Protein AF-A0A5C5USC9-F1 (afdb_monomer_lite)

Foldseek 3Di:
DDPDPPDPDDDDPPDVCVVCLVVCLVPDEEEEEAELCPVVPSVVSNVVHYPYYHYDHDDPPVDDDDDDPDDPVVVVVVCPVPPPPD

pLDDT: mean 82.21, std 17.8, range [35.97, 98.12]

Radius of gyration: 15.91 Å; chains: 1; bounding box: 26×48×36 Å

Sequence (86 aa):
MAGRRGKAAGRDPWNHNI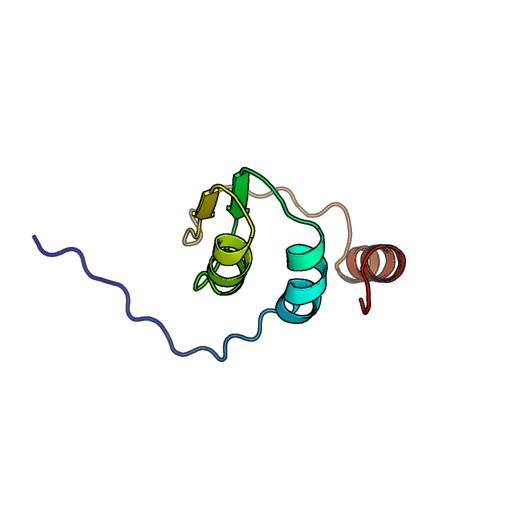AYHPWIARRARGRVLDVGCGDGMLAQKLAQTCDTVIGLECDDIGVPVRKP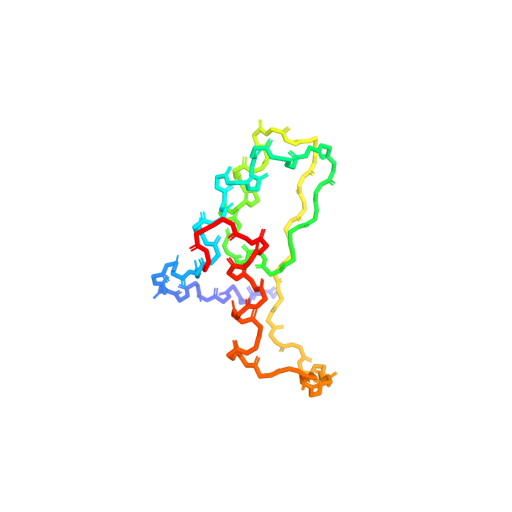CLSLAEIRSIASKELPGA

Organism: NCBI:txid679663

InterPro domains:
  IPR029063 S-adenosyl-L-methionine-dependent methyltransferase superfamily [G3DSA:3.40.50.150] (4-66)
  IPR029063 S-adenosyl-L-methionine-dependent methyltransferase superfamily [SSF53335] (13-61)

Secondary structure (DSSP, 8-state):
---------------GGGGGHHHHHHH--SEEEEET-TTSHHHHHHTTTSSEEEEE------PPPPPPSS-HHHHHHHHHHHSTT-

Structure (mmCIF, N/CA/C/O backbone):
data_AF-A0A5C5USC9-F1
#
_entry.id   AF-A0A5C5USC9-F1
#
loop_
_atom_site.group_PDB
_atom_site.id
_atom_site.type_symbol
_atom_site.label_atom_id
_atom_site.label_alt_id
_atom_site.label_comp_id
_atom_site.label_asym_id
_atom_site.label_entity_id
_atom_site.label_seq_id
_atom_site.pdbx_PDB_ins_code
_atom_site.Cartn_x
_atom_site.Cartn_y
_atom_site.Cartn_z
_atom_site.occupancy
_atom_site.B_iso_or_equiv
_atom_site.auth_seq_id
_atom_site.auth_comp_id
_atom_site.auth_asym_id
_atom_site.auth_atom_id
_atom_site.pdbx_PDB_model_num
ATOM 1 N N . MET A 1 1 ? -10.858 -30.486 -9.460 1.00 37.66 1 MET A N 1
ATOM 2 C CA . MET A 1 1 ? -9.700 -29.784 -10.057 1.00 37.66 1 MET A CA 1
ATOM 3 C C . MET A 1 1 ? -9.111 -28.858 -9.007 1.00 37.66 1 MET A C 1
ATOM 5 O O . MET A 1 1 ? -9.785 -27.923 -8.600 1.00 37.66 1 MET A O 1
ATOM 9 N N . ALA A 1 2 ? -7.912 -29.152 -8.508 1.00 40.25 2 ALA A N 1
ATOM 10 C CA . ALA A 1 2 ? -7.216 -28.280 -7.567 1.00 40.25 2 ALA A CA 1
ATOM 11 C C . ALA A 1 2 ? -6.580 -27.115 -8.342 1.00 40.25 2 ALA A C 1
ATOM 13 O O . ALA A 1 2 ? -5.727 -27.340 -9.202 1.00 40.25 2 ALA A O 1
ATOM 14 N N . GLY A 1 3 ? -7.024 -25.885 -8.072 1.00 35.97 3 GLY A N 1
ATOM 15 C CA . GLY A 1 3 ? -6.405 -24.677 -8.611 1.00 35.97 3 GLY A CA 1
ATOM 16 C C . GLY A 1 3 ? -4.952 -24.591 -8.148 1.00 35.97 3 GLY A C 1
ATOM 17 O O . GLY A 1 3 ? -4.662 -24.713 -6.956 1.00 35.97 3 GLY A O 1
ATOM 18 N N . ARG A 1 4 ? -4.025 -24.434 -9.096 1.00 44.22 4 ARG A N 1
ATOM 19 C CA . ARG A 1 4 ? -2.605 -24.215 -8.807 1.00 44.22 4 ARG A CA 1
ATOM 20 C C . ARG A 1 4 ? -2.470 -22.929 -7.993 1.00 44.22 4 ARG A C 1
ATOM 22 O O . ARG A 1 4 ? -2.597 -21.842 -8.540 1.00 44.22 4 ARG A O 1
ATOM 29 N N . ARG A 1 5 ? -2.188 -23.059 -6.695 1.00 52.22 5 ARG A N 1
ATOM 30 C CA . ARG A 1 5 ? -1.645 -21.962 -5.889 1.00 52.22 5 ARG A CA 1
ATOM 31 C C . ARG A 1 5 ? -0.269 -21.626 -6.462 1.00 52.22 5 ARG A C 1
ATOM 33 O O . ARG A 1 5 ? 0.635 -22.461 -6.394 1.00 52.22 5 ARG A O 1
ATOM 40 N N . GLY A 1 6 ? -0.140 -20.459 -7.091 1.00 39.59 6 GLY A N 1
ATOM 41 C CA . GLY A 1 6 ? 1.149 -19.930 -7.531 1.00 39.59 6 GLY A CA 1
ATOM 42 C C . GLY A 1 6 ? 2.108 -19.866 -6.343 1.00 39.59 6 GLY A C 1
ATOM 43 O O . GLY A 1 6 ? 1.717 -19.472 -5.244 1.00 39.59 6 GLY A O 1
ATOM 44 N N . LYS A 1 7 ? 3.348 -20.328 -6.532 1.00 37.84 7 LYS A N 1
ATOM 45 C CA . LYS A 1 7 ? 4.389 -20.235 -5.505 1.00 37.84 7 LYS A CA 1
ATOM 46 C C . LYS A 1 7 ? 4.629 -18.762 -5.176 1.00 37.84 7 LYS A C 1
ATOM 48 O O . LYS A 1 7 ? 4.942 -17.993 -6.079 1.00 37.84 7 LYS A O 1
ATOM 53 N N . ALA A 1 8 ? 4.562 -18.408 -3.892 1.00 46.59 8 ALA A N 1
ATOM 54 C CA . ALA A 1 8 ? 5.099 -17.151 -3.389 1.00 46.59 8 ALA A CA 1
ATOM 55 C C . ALA A 1 8 ? 6.606 -17.135 -3.682 1.00 46.59 8 ALA A C 1
ATOM 57 O O . ALA A 1 8 ? 7.389 -17.833 -3.034 1.00 46.59 8 ALA A O 1
ATOM 58 N N . ALA A 1 9 ? 7.001 -16.424 -4.737 1.00 44.25 9 ALA A N 1
ATOM 59 C CA . ALA A 1 9 ? 8.400 -16.165 -5.006 1.00 44.25 9 ALA A CA 1
ATOM 60 C C . ALA A 1 9 ? 8.913 -15.305 -3.853 1.00 44.25 9 ALA A C 1
ATOM 62 O O . ALA A 1 9 ? 8.447 -14.182 -3.677 1.00 44.25 9 ALA A O 1
ATOM 63 N N . GLY A 1 10 ? 9.837 -15.860 -3.066 1.00 48.91 10 GLY A N 1
ATOM 64 C CA . GLY A 1 10 ? 10.597 -15.116 -2.073 1.00 48.91 10 GLY A CA 1
ATOM 65 C C . GLY A 1 10 ? 11.321 -13.973 -2.768 1.00 48.91 10 GLY A C 1
ATOM 66 O O . GLY A 1 10 ? 12.393 -14.156 -3.339 1.00 48.91 10 GLY A O 1
ATOM 67 N N . ARG A 1 11 ? 10.688 -12.808 -2.772 1.00 49.91 11 ARG A N 1
ATOM 68 C CA . ARG A 1 11 ? 11.331 -11.530 -3.010 1.00 49.91 11 ARG A CA 1
ATOM 69 C C . ARG A 1 11 ? 11.357 -10.861 -1.655 1.00 49.91 11 ARG A C 1
ATOM 71 O O . ARG A 1 11 ? 10.346 -10.854 -0.957 1.00 49.91 11 ARG A O 1
ATOM 78 N N . ASP A 1 12 ? 12.529 -10.360 -1.294 1.00 51.56 12 ASP A N 1
ATOM 79 C CA . ASP A 1 12 ? 12.674 -9.392 -0.217 1.00 51.56 12 ASP A CA 1
ATOM 80 C C . ASP A 1 12 ? 11.502 -8.402 -0.341 1.00 51.56 12 ASP A C 1
ATOM 82 O O . ASP A 1 12 ? 11.293 -7.898 -1.455 1.00 51.56 12 ASP A O 1
ATOM 86 N N . PRO A 1 13 ? 10.667 -8.188 0.695 1.00 54.88 13 PRO A N 1
ATOM 87 C CA . PRO A 1 13 ? 9.477 -7.356 0.591 1.00 54.88 13 PRO A CA 1
ATOM 88 C C . PRO A 1 13 ? 9.925 -5.895 0.594 1.00 54.88 13 PRO A C 1
ATOM 90 O O . PRO A 1 13 ? 9.586 -5.118 1.474 1.00 54.88 13 PRO A O 1
ATOM 93 N N . TRP A 1 14 ? 10.768 -5.511 -0.358 1.00 48.31 14 TRP A N 1
ATOM 94 C CA . TRP A 1 14 ? 11.238 -4.157 -0.524 1.00 48.31 14 TRP A CA 1
ATOM 95 C C . TRP A 1 14 ? 10.314 -3.453 -1.504 1.00 48.31 14 TRP A C 1
ATOM 97 O O . TRP A 1 14 ? 10.551 -3.344 -2.704 1.00 48.31 14 TRP A O 1
ATOM 107 N N . ASN A 1 15 ? 9.201 -3.003 -0.948 1.00 63.84 15 ASN A N 1
ATOM 108 C CA . ASN A 1 15 ? 8.350 -1.994 -1.535 1.00 63.84 15 ASN A CA 1
ATOM 109 C C . ASN A 1 15 ? 8.795 -0.652 -0.918 1.00 63.84 15 ASN A C 1
ATOM 111 O O . ASN A 1 15 ? 8.710 -0.479 0.298 1.00 63.84 15 ASN A O 1
ATOM 115 N N . HIS A 1 16 ? 9.260 0.297 -1.740 1.00 63.75 16 HIS A N 1
ATOM 116 C CA . HIS A 1 16 ? 9.643 1.660 -1.320 1.00 63.75 16 HIS A CA 1
ATOM 117 C C . HIS A 1 16 ? 8.590 2.328 -0.407 1.00 63.75 16 HIS A C 1
ATOM 119 O O . HIS A 1 16 ? 8.923 3.131 0.463 1.00 63.75 16 HIS A O 1
ATOM 125 N N . ASN A 1 17 ? 7.322 1.939 -0.538 1.00 75.25 17 ASN A N 1
ATOM 126 C CA . ASN A 1 17 ? 6.198 2.496 0.199 1.00 75.25 17 ASN A CA 1
ATOM 127 C C . ASN A 1 17 ? 6.129 2.049 1.666 1.00 75.25 17 ASN A C 1
ATOM 129 O O . ASN A 1 17 ? 5.380 2.645 2.442 1.00 75.25 17 ASN A O 1
ATOM 133 N N . ILE A 1 18 ? 6.915 1.051 2.088 1.00 84.88 18 ILE A N 1
ATOM 134 C CA . ILE A 1 18 ? 6.947 0.589 3.487 1.00 84.88 18 ILE A CA 1
ATOM 135 C C . ILE A 1 18 ? 7.329 1.720 4.440 1.00 84.88 18 ILE A C 1
ATOM 137 O O . ILE A 1 18 ? 6.792 1.795 5.551 1.00 84.88 18 ILE A O 1
ATOM 141 N N . ALA A 1 19 ? 8.181 2.641 3.981 1.00 83.81 19 ALA A N 1
ATOM 142 C CA . ALA A 1 19 ? 8.546 3.851 4.709 1.00 83.81 19 ALA A CA 1
ATOM 143 C C . ALA A 1 19 ? 7.316 4.671 5.149 1.00 83.81 19 ALA A C 1
ATOM 145 O O . ALA A 1 19 ? 7.323 5.277 6.223 1.00 83.81 19 ALA A O 1
ATOM 146 N N . TYR A 1 20 ? 6.222 4.626 4.383 1.00 85.88 20 TYR A N 1
ATOM 147 C CA . TYR A 1 20 ? 5.003 5.377 4.672 1.00 85.88 20 TYR A CA 1
ATOM 148 C C . TYR A 1 20 ? 4.008 4.626 5.564 1.00 85.88 20 TYR A C 1
ATOM 150 O O . TYR A 1 20 ? 3.097 5.263 6.095 1.00 85.88 20 TYR A O 1
ATOM 158 N N . HIS A 1 21 ? 4.163 3.315 5.811 1.00 89.31 21 HIS A N 1
ATOM 159 C CA . HIS A 1 21 ? 3.184 2.542 6.600 1.00 89.31 21 HIS A CA 1
ATOM 160 C C . HIS A 1 21 ? 2.886 3.178 7.972 1.00 89.31 21 HIS A C 1
ATOM 162 O O . HIS A 1 21 ? 1.707 3.319 8.306 1.00 89.31 21 HIS A O 1
ATOM 168 N N . PRO A 1 22 ? 3.885 3.622 8.768 1.00 89.88 22 PRO A N 1
ATOM 169 C CA . PRO A 1 22 ? 3.607 4.279 10.045 1.00 89.88 22 PRO A CA 1
ATOM 170 C C . PRO A 1 22 ? 2.841 5.596 9.887 1.00 89.88 22 PRO A C 1
ATOM 172 O O . PRO A 1 22 ? 2.018 5.946 10.731 1.00 89.88 22 PRO A O 1
ATOM 175 N N . TRP A 1 23 ? 3.106 6.352 8.821 1.00 90.31 23 TRP A N 1
ATOM 176 C CA . TRP A 1 23 ? 2.416 7.613 8.560 1.00 90.31 23 TRP A CA 1
ATOM 177 C C . TRP A 1 23 ? 0.952 7.395 8.163 1.00 90.31 23 TRP A C 1
ATOM 179 O O . TRP A 1 23 ? 0.085 8.101 8.690 1.00 90.31 23 TRP A O 1
ATOM 189 N N . ILE A 1 24 ? 0.683 6.387 7.324 1.00 92.06 24 ILE A N 1
ATOM 190 C CA . ILE A 1 24 ? -0.663 5.979 6.895 1.00 92.06 24 ILE A CA 1
ATOM 191 C C . ILE A 1 24 ? -1.461 5.444 8.088 1.00 92.06 24 ILE A C 1
ATOM 193 O O . ILE A 1 24 ? -2.565 5.919 8.345 1.00 92.06 24 ILE A O 1
ATOM 197 N N . ALA A 1 25 ? -0.895 4.525 8.878 1.00 92.62 25 ALA A N 1
ATOM 198 C CA . ALA A 1 25 ? -1.584 3.906 10.016 1.00 92.62 25 ALA A CA 1
ATOM 199 C C . ALA A 1 25 ? -2.025 4.920 11.085 1.00 92.62 25 ALA A C 1
ATOM 201 O O . ALA A 1 25 ? -3.065 4.762 11.727 1.00 92.62 25 ALA A O 1
ATOM 202 N N . ARG A 1 26 ? -1.280 6.019 11.250 1.00 92.25 26 ARG A N 1
ATOM 203 C CA . ARG A 1 26 ? -1.684 7.108 12.151 1.00 92.25 26 ARG A CA 1
ATOM 204 C C . ARG A 1 26 ? -2.918 7.869 11.661 1.00 92.25 26 ARG A C 1
ATOM 206 O O . ARG A 1 26 ? -3.606 8.439 12.501 1.00 92.25 26 ARG A O 1
ATOM 213 N N . ARG A 1 27 ? -3.204 7.868 10.355 1.00 92.12 27 ARG A N 1
ATOM 214 C CA . ARG A 1 27 ? -4.233 8.702 9.707 1.00 92.12 27 ARG A CA 1
ATOM 215 C C . ARG A 1 27 ? -5.465 7.928 9.243 1.00 92.12 27 ARG A C 1
ATOM 217 O O . ARG A 1 27 ? -6.562 8.464 9.317 1.00 92.12 27 ARG A O 1
ATOM 224 N N . ALA A 1 28 ? -5.299 6.697 8.770 1.00 94.56 28 ALA A N 1
ATOM 225 C CA . ALA A 1 28 ? -6.393 5.897 8.228 1.00 94.56 28 ALA A CA 1
ATOM 226 C C . ALA A 1 28 ? -7.358 5.440 9.332 1.00 94.56 28 ALA A C 1
ATOM 228 O O . ALA A 1 28 ? -6.922 4.885 10.336 1.00 94.56 28 ALA A O 1
ATOM 229 N N . ARG A 1 29 ? -8.662 5.664 9.160 1.00 95.44 29 ARG A N 1
ATOM 230 C CA . ARG A 1 29 ? -9.730 5.226 10.075 1.00 95.44 29 ARG A CA 1
ATOM 231 C C . ARG A 1 29 ? -10.949 4.792 9.261 1.00 95.44 29 ARG A C 1
ATOM 233 O O . ARG A 1 29 ? -11.066 5.160 8.093 1.00 95.44 29 ARG A O 1
ATOM 240 N N . GLY A 1 30 ? -11.868 4.055 9.881 1.00 96.94 30 GLY A N 1
ATOM 241 C CA . GLY A 1 30 ? -13.097 3.610 9.227 1.00 96.94 30 GLY A CA 1
ATOM 242 C C . GLY A 1 30 ? -12.870 2.445 8.262 1.00 96.94 30 GLY A C 1
ATOM 243 O O . GLY A 1 30 ? -12.151 1.499 8.577 1.00 96.94 30 GLY A O 1
ATOM 244 N N . ARG A 1 31 ? -13.493 2.500 7.080 1.00 98.12 31 ARG A N 1
ATOM 245 C CA . ARG A 1 31 ? -13.391 1.460 6.043 1.00 98.12 31 ARG A CA 1
ATOM 246 C C . ARG A 1 31 ? -12.283 1.805 5.047 1.00 98.12 31 ARG A C 1
ATOM 248 O O . ARG A 1 31 ? -12.320 2.872 4.441 1.00 98.12 31 ARG A O 1
ATOM 255 N N . VAL A 1 32 ? -11.336 0.891 4.847 1.00 97.56 32 VAL A N 1
ATOM 256 C CA . VAL A 1 32 ? -10.148 1.082 4.003 1.00 97.56 32 VAL A CA 1
ATOM 257 C C . VAL A 1 32 ? -10.110 0.060 2.868 1.00 97.56 32 VAL A C 1
ATOM 259 O O . VAL A 1 32 ? -10.387 -1.123 3.073 1.00 97.56 32 VAL A O 1
ATOM 262 N N . LEU A 1 33 ? -9.716 0.523 1.680 1.00 96.62 33 LEU A N 1
ATOM 263 C CA . LEU A 1 33 ? -9.350 -0.304 0.534 1.00 96.62 33 LEU A CA 1
ATOM 264 C C . LEU A 1 33 ? -7.855 -0.114 0.234 1.00 96.62 33 LEU A C 1
ATOM 266 O O . LEU A 1 33 ? -7.422 1.012 -0.002 1.00 96.62 33 LEU A O 1
ATOM 270 N N . ASP A 1 34 ? -7.093 -1.204 0.233 1.00 92.81 34 ASP A N 1
ATOM 271 C CA . ASP A 1 34 ? -5.663 -1.252 -0.090 1.00 92.81 34 ASP A CA 1
ATOM 272 C C . ASP A 1 34 ? -5.478 -1.916 -1.466 1.00 92.81 34 ASP A C 1
ATOM 274 O O . ASP A 1 34 ? -5.683 -3.122 -1.606 1.00 92.81 34 ASP A O 1
ATOM 278 N N . VAL A 1 35 ? -5.181 -1.122 -2.502 1.00 91.62 35 VAL A N 1
ATOM 279 C CA . VAL A 1 35 ? -5.042 -1.583 -3.898 1.00 91.62 35 VAL A CA 1
ATOM 280 C C . VAL A 1 35 ? -3.568 -1.766 -4.238 1.00 91.62 35 VAL A C 1
ATOM 282 O O . VAL A 1 35 ? -2.777 -0.844 -4.050 1.00 91.62 35 VAL A O 1
ATOM 285 N N . GLY A 1 36 ? -3.209 -2.927 -4.785 1.00 87.31 36 GLY A N 1
ATOM 286 C CA . GLY A 1 36 ? -1.810 -3.338 -4.897 1.00 87.31 36 GLY A CA 1
ATOM 287 C C . GLY A 1 36 ? -1.240 -3.670 -3.519 1.00 87.31 36 GLY A C 1
ATOM 288 O O . GLY A 1 36 ? -0.134 -3.246 -3.180 1.00 87.31 36 GLY A O 1
ATOM 289 N N . CYS A 1 37 ? -2.036 -4.358 -2.689 1.00 90.50 37 CYS A N 1
ATOM 290 C CA . CYS A 1 37 ? -1.692 -4.615 -1.291 1.00 90.50 37 CYS A CA 1
ATOM 291 C C . CYS A 1 37 ? -0.495 -5.567 -1.123 1.00 90.50 37 CYS A C 1
ATOM 293 O O . CYS A 1 37 ? -0.019 -5.753 0.001 1.00 90.50 37 CYS A O 1
ATOM 295 N N . GLY A 1 38 ? -0.013 -6.189 -2.204 1.00 88.25 38 GLY A N 1
ATOM 296 C CA . GLY A 1 38 ? 1.075 -7.155 -2.188 1.00 88.25 38 GLY A CA 1
ATOM 297 C C . GLY A 1 38 ? 0.755 -8.338 -1.280 1.00 88.25 38 GLY A C 1
ATOM 298 O O . GLY A 1 38 ? -0.272 -8.998 -1.422 1.00 88.25 38 GLY A O 1
ATOM 299 N N . ASP A 1 39 ? 1.627 -8.579 -0.303 1.00 87.81 39 ASP A N 1
ATOM 300 C CA . ASP A 1 39 ? 1.450 -9.603 0.735 1.00 87.81 39 ASP A CA 1
ATOM 301 C C . ASP A 1 39 ? 0.482 -9.192 1.865 1.00 87.81 39 ASP A C 1
ATOM 303 O O . ASP A 1 39 ? 0.217 -9.970 2.787 1.00 87.81 39 ASP A O 1
ATOM 307 N N . GLY A 1 40 ? -0.058 -7.973 1.807 1.00 91.12 40 GLY A N 1
ATOM 308 C CA . GLY A 1 40 ? -1.007 -7.439 2.775 1.00 91.12 40 GLY A CA 1
ATOM 309 C C . GLY A 1 40 ? -0.370 -6.883 4.049 1.00 91.12 40 GLY A C 1
ATOM 310 O O . GLY A 1 40 ? -1.088 -6.672 5.030 1.00 91.12 40 GLY A O 1
ATOM 311 N N . MET A 1 41 ? 0.942 -6.616 4.090 1.00 91.75 41 MET A N 1
ATOM 312 C CA . MET A 1 41 ? 1.588 -6.107 5.308 1.00 91.75 41 MET A CA 1
ATOM 313 C C . MET A 1 41 ? 0.995 -4.771 5.798 1.00 91.75 41 MET A C 1
ATOM 315 O O . MET A 1 41 ? 0.894 -4.550 7.008 1.00 91.75 41 MET A O 1
ATOM 319 N N . LEU A 1 42 ? 0.616 -3.852 4.900 1.00 92.50 42 LEU A N 1
ATOM 320 C CA . LEU A 1 42 ? -0.071 -2.620 5.309 1.00 92.50 42 LEU A CA 1
ATOM 321 C C . LEU A 1 42 ? -1.481 -2.929 5.812 1.00 92.50 42 LEU A C 1
ATOM 323 O O . LEU A 1 42 ? -1.829 -2.506 6.914 1.00 92.50 42 LEU A O 1
ATOM 327 N N . ALA A 1 43 ? -2.254 -3.705 5.052 1.00 94.06 43 ALA A N 1
ATOM 328 C CA . ALA A 1 43 ? -3.605 -4.104 5.424 1.00 94.06 43 ALA A CA 1
ATOM 329 C C . ALA A 1 43 ? -3.674 -4.734 6.829 1.00 94.06 43 ALA A C 1
ATOM 331 O O . ALA A 1 43 ? -4.528 -4.351 7.627 1.00 94.06 43 ALA A O 1
ATOM 332 N N . GLN A 1 44 ? -2.727 -5.610 7.183 1.00 93.75 44 GLN A N 1
ATOM 333 C CA . GLN A 1 44 ? -2.629 -6.196 8.528 1.00 93.75 44 GLN A CA 1
ATOM 334 C C . GLN A 1 44 ? -2.389 -5.149 9.622 1.00 93.75 44 GLN A C 1
ATOM 336 O O . GLN A 1 44 ? -2.972 -5.239 10.701 1.00 93.75 44 GLN A O 1
ATOM 341 N N . LYS A 1 45 ? -1.551 -4.138 9.358 1.00 93.75 45 LYS A N 1
ATOM 342 C CA . LYS A 1 45 ? -1.322 -3.030 10.301 1.00 93.75 45 LYS A CA 1
ATOM 343 C C . LYS A 1 45 ? -2.583 -2.183 10.472 1.00 93.75 45 LYS A C 1
ATOM 345 O O . LYS A 1 45 ? -2.905 -1.791 11.588 1.00 93.75 45 LYS A O 1
ATOM 350 N N . LEU A 1 46 ? -3.302 -1.910 9.384 1.00 96.50 46 LEU A N 1
ATOM 351 C CA . LEU A 1 46 ? -4.521 -1.098 9.411 1.00 96.50 46 LEU A CA 1
ATOM 352 C C . LEU A 1 46 ? -5.702 -1.825 10.060 1.00 96.50 46 LEU A C 1
ATOM 354 O O . LEU A 1 46 ? -6.510 -1.184 10.726 1.00 96.50 46 LEU A O 1
ATOM 358 N N . ALA A 1 47 ? -5.773 -3.152 9.945 1.00 95.94 47 ALA A N 1
ATOM 359 C CA . ALA A 1 47 ? -6.810 -3.962 10.583 1.00 95.94 47 ALA A CA 1
ATOM 360 C C . ALA A 1 47 ? -6.809 -3.856 12.121 1.00 95.94 47 ALA A C 1
ATOM 362 O O . ALA A 1 47 ? -7.800 -4.195 12.757 1.00 95.94 47 ALA A O 1
ATOM 363 N N . GLN A 1 48 ? -5.722 -3.364 12.725 1.00 95.00 48 GLN A N 1
ATOM 364 C CA . GLN A 1 48 ? -5.634 -3.132 14.171 1.00 95.00 48 GLN A CA 1
ATOM 365 C C . GLN A 1 48 ? -6.377 -1.867 14.626 1.00 95.00 48 GLN A C 1
ATOM 367 O O . GLN A 1 48 ? -6.649 -1.718 15.814 1.00 95.00 48 GLN A O 1
ATOM 372 N N . THR A 1 49 ? -6.650 -0.926 13.717 1.00 95.06 49 THR A N 1
ATOM 373 C CA . THR A 1 49 ? -7.156 0.416 14.064 1.00 95.06 49 THR A CA 1
ATOM 374 C C . THR A 1 49 ? -8.326 0.895 13.204 1.00 95.06 49 THR A C 1
ATOM 376 O O . THR A 1 49 ? -8.930 1.918 13.526 1.00 95.06 49 THR A O 1
ATOM 379 N N . CYS A 1 50 ? -8.640 0.195 12.114 1.00 97.44 50 CYS A N 1
ATOM 380 C CA . CYS A 1 50 ? -9.725 0.510 11.186 1.00 97.44 50 CYS A CA 1
ATOM 381 C C . CYS A 1 50 ? -10.890 -0.480 11.346 1.00 97.44 50 CYS A C 1
ATOM 383 O O . CYS A 1 50 ? -10.674 -1.636 11.697 1.00 97.44 50 CYS A O 1
ATOM 385 N N . ASP A 1 51 ? -12.110 -0.050 11.020 1.00 97.81 51 ASP A N 1
ATOM 386 C CA . ASP A 1 51 ? -13.329 -0.862 11.165 1.00 97.81 51 ASP A CA 1
ATOM 387 C C . ASP A 1 51 ? -13.356 -2.039 10.183 1.00 97.81 51 ASP A C 1
ATOM 389 O O . ASP A 1 51 ? -13.870 -3.119 10.469 1.00 97.81 51 ASP A O 1
ATOM 393 N N . THR A 1 52 ? -12.854 -1.825 8.966 1.00 97.88 52 THR A N 1
ATOM 394 C CA . THR A 1 52 ? -12.769 -2.857 7.928 1.00 97.88 52 THR A CA 1
ATOM 395 C C . THR A 1 52 ? -11.647 -2.509 6.970 1.00 97.88 52 THR A C 1
ATOM 397 O O . THR A 1 52 ? -11.547 -1.366 6.526 1.00 97.88 52 THR A O 1
ATOM 400 N N . VAL A 1 53 ? -10.840 -3.500 6.602 1.00 97.88 53 VAL A N 1
ATOM 401 C CA . VAL A 1 53 ? -9.778 -3.345 5.607 1.00 97.88 53 VAL A CA 1
ATOM 402 C C . VAL A 1 53 ? -9.938 -4.424 4.546 1.00 97.88 53 VAL A C 1
ATOM 404 O O . VAL A 1 53 ? -10.012 -5.608 4.870 1.00 97.88 53 VAL A O 1
ATOM 407 N N . ILE A 1 54 ? -10.002 -4.012 3.284 1.00 97.56 54 ILE A N 1
ATOM 408 C CA . ILE A 1 54 ? -10.034 -4.905 2.125 1.00 97.56 54 I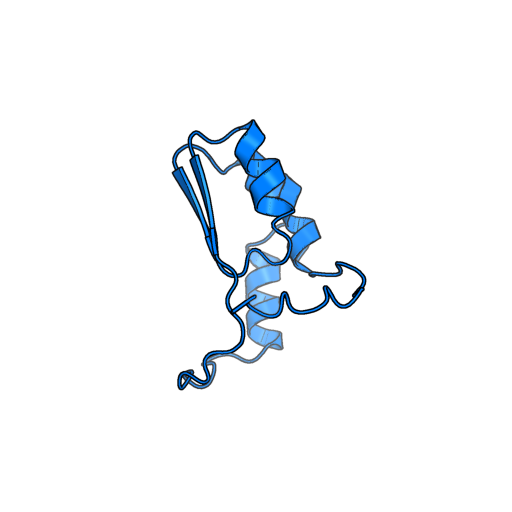LE A CA 1
ATOM 409 C C . ILE A 1 54 ? -8.725 -4.711 1.364 1.00 97.56 54 ILE A C 1
ATOM 411 O O . ILE A 1 54 ? -8.429 -3.597 0.944 1.00 97.56 54 ILE A O 1
ATOM 415 N N . GLY A 1 55 ? -7.952 -5.783 1.195 1.00 94.12 55 GLY A N 1
ATOM 416 C CA . GLY A 1 55 ? -6.773 -5.801 0.329 1.00 94.12 55 GLY A CA 1
ATOM 417 C C . GLY A 1 55 ? -7.115 -6.380 -1.041 1.00 94.12 55 GLY A C 1
ATOM 418 O O . GLY A 1 55 ? -7.791 -7.407 -1.116 1.00 94.12 55 GLY A O 1
ATOM 419 N N . LEU A 1 56 ? -6.661 -5.726 -2.109 1.00 92.50 56 LEU A N 1
ATOM 420 C CA . LEU A 1 56 ? -6.755 -6.206 -3.484 1.00 92.50 56 LEU A CA 1
ATOM 421 C C . LEU A 1 56 ? -5.360 -6.256 -4.104 1.00 92.50 56 LEU A C 1
ATOM 423 O O . LEU A 1 56 ? -4.704 -5.227 -4.250 1.00 92.50 56 LEU A O 1
ATOM 427 N N . GLU A 1 57 ? -4.947 -7.447 -4.519 1.00 89.56 57 GLU A N 1
ATOM 428 C CA . GLU A 1 57 ? -3.754 -7.678 -5.331 1.00 89.56 57 GLU A CA 1
ATOM 429 C C . GLU A 1 57 ? -4.175 -8.442 -6.586 1.00 89.56 57 GLU A C 1
ATOM 431 O O . GLU A 1 57 ? -4.999 -9.361 -6.510 1.00 89.56 57 GLU A O 1
ATOM 436 N N . CYS A 1 58 ? -3.663 -8.033 -7.742 1.00 82.94 58 CYS A N 1
ATOM 437 C CA . CYS A 1 58 ? -4.004 -8.638 -9.018 1.00 82.94 58 CYS A CA 1
ATOM 438 C C . CYS A 1 58 ? -2.741 -8.762 -9.858 1.00 82.94 58 CYS A C 1
ATOM 440 O O . CYS A 1 58 ? -2.016 -7.786 -10.046 1.00 82.94 58 CYS A O 1
ATOM 442 N N . ASP A 1 59 ? -2.511 -9.959 -10.395 1.00 82.19 59 ASP A N 1
ATOM 443 C CA . ASP A 1 59 ? -1.504 -10.142 -11.432 1.00 82.19 59 ASP A CA 1
ATOM 444 C C . ASP A 1 59 ? -1.822 -9.225 -12.623 1.00 82.19 59 ASP A C 1
ATOM 446 O O . ASP A 1 59 ? -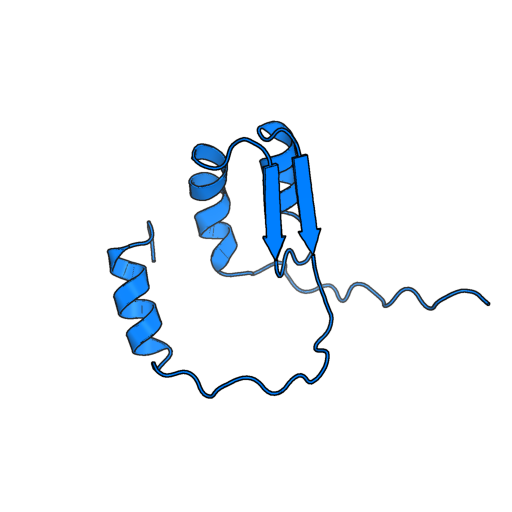2.982 -8.886 -12.860 1.00 82.19 59 ASP A O 1
ATOM 450 N N . ASP A 1 60 ? -0.801 -8.819 -13.382 1.00 81.69 60 ASP A N 1
ATOM 451 C CA . ASP A 1 60 ? -0.995 -7.954 -14.547 1.00 81.69 60 ASP A CA 1
ATOM 452 C C . ASP A 1 60 ? -2.032 -8.559 -15.512 1.00 81.69 60 ASP A C 1
ATOM 454 O O .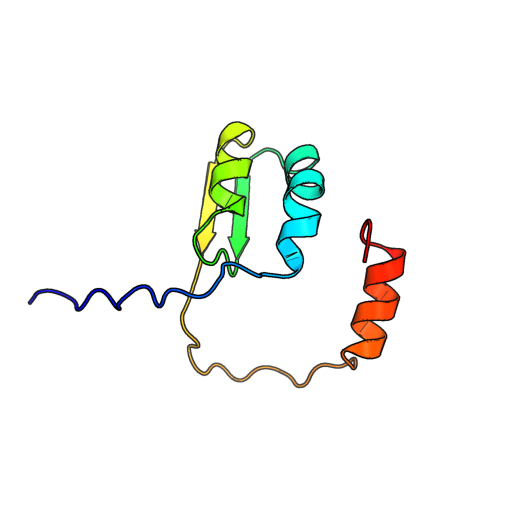 ASP A 1 60 ? -1.805 -9.592 -16.146 1.00 81.69 60 ASP A O 1
ATOM 458 N N . ILE A 1 61 ? -3.190 -7.902 -15.604 1.00 83.75 61 ILE A N 1
ATOM 459 C CA . ILE A 1 61 ? -4.321 -8.324 -16.436 1.00 83.75 61 ILE A CA 1
ATOM 460 C C . ILE A 1 61 ? -4.218 -7.821 -17.883 1.00 83.75 61 ILE A C 1
ATOM 462 O O . ILE A 1 61 ? -5.156 -8.001 -18.661 1.00 83.75 61 ILE A O 1
ATOM 466 N N . GLY A 1 62 ? -3.111 -7.171 -18.258 1.00 85.69 62 GLY A N 1
ATOM 467 C CA . GLY A 1 62 ? -2.853 -6.728 -19.629 1.00 85.69 62 GLY A CA 1
ATOM 468 C C . GLY A 1 62 ? -3.796 -5.625 -20.111 1.00 85.69 62 GLY A C 1
ATOM 469 O O . GLY A 1 62 ? -3.990 -5.458 -21.317 1.00 85.69 62 GLY A O 1
ATOM 470 N N . VAL A 1 63 ? -4.407 -4.874 -19.189 1.00 87.81 63 VAL A N 1
ATOM 471 C CA . VAL A 1 63 ? -5.253 -3.732 -19.552 1.00 87.81 63 VAL A CA 1
ATOM 472 C C . VAL A 1 63 ? -4.390 -2.604 -20.126 1.00 87.81 63 VAL A C 1
ATOM 474 O O . VAL A 1 63 ? -3.350 -2.276 -19.553 1.00 87.81 63 VAL A O 1
ATOM 477 N N . PRO A 1 64 ? -4.801 -1.964 -21.237 1.00 90.75 64 PRO A N 1
ATOM 478 C CA . PRO A 1 64 ? -4.091 -0.805 -21.755 1.00 90.75 64 PRO A CA 1
ATOM 479 C C . PRO A 1 64 ? -4.018 0.303 -20.702 1.00 90.75 64 PRO A C 1
ATOM 481 O O . PRO A 1 64 ? -5.039 0.850 -20.282 1.00 90.75 64 PRO A O 1
ATOM 484 N N . VAL A 1 65 ? -2.802 0.662 -20.298 1.00 88.25 65 VAL A N 1
ATOM 485 C CA . VAL A 1 65 ? -2.557 1.815 -19.430 1.00 88.25 65 VAL A CA 1
ATOM 486 C C . VAL A 1 65 ? -2.199 3.034 -20.270 1.00 88.25 65 VAL A C 1
ATOM 488 O O . VAL A 1 65 ? -1.495 2.950 -21.280 1.00 88.25 65 VAL A O 1
ATOM 491 N N . ARG A 1 66 ? -2.686 4.203 -19.854 1.00 93.31 66 ARG A N 1
ATOM 492 C CA . ARG A 1 66 ? -2.297 5.466 -20.483 1.00 93.31 66 ARG A CA 1
ATOM 493 C C . ARG A 1 66 ? -0.805 5.698 -20.249 1.00 93.31 66 ARG A C 1
ATOM 495 O O . ARG A 1 66 ? -0.303 5.450 -19.154 1.00 93.31 66 ARG A O 1
ATOM 502 N N . LYS A 1 67 ? -0.106 6.239 -21.254 1.00 90.62 67 LYS A N 1
ATOM 503 C CA . LYS A 1 67 ? 1.258 6.736 -21.042 1.00 90.62 67 LYS A CA 1
ATOM 504 C C . LYS A 1 67 ? 1.256 7.763 -19.897 1.00 90.62 67 LYS A C 1
ATOM 506 O O . LYS A 1 67 ? 0.406 8.659 -19.922 1.00 90.62 67 LYS A O 1
ATOM 511 N N . PRO A 1 68 ? 2.176 7.652 -18.924 1.00 90.94 68 PRO A N 1
ATOM 512 C CA . PRO A 1 68 ? 2.301 8.635 -17.857 1.00 90.94 68 PRO A CA 1
ATOM 513 C C . PRO A 1 68 ? 2.465 10.043 -18.431 1.00 90.94 68 PRO A C 1
ATOM 515 O O . PRO A 1 68 ? 3.214 10.243 -19.386 1.00 90.94 68 PRO A O 1
ATOM 518 N N . CYS A 1 69 ? 1.768 11.017 -17.847 1.00 94.12 69 CYS A N 1
ATOM 519 C CA . CYS A 1 69 ? 1.906 12.425 -18.228 1.00 94.12 69 CYS A CA 1
ATOM 520 C C . CYS A 1 69 ? 3.169 13.076 -17.638 1.00 94.12 69 CYS A C 1
ATOM 522 O O . CYS A 1 69 ? 3.534 14.163 -18.065 1.00 94.12 69 CYS A O 1
ATOM 524 N N . LEU A 1 70 ? 3.796 12.428 -16.650 1.00 94.50 70 LEU A N 1
ATOM 525 C CA . LEU A 1 70 ? 4.988 12.890 -15.944 1.00 94.50 70 LEU A CA 1
ATOM 526 C C . LEU A 1 70 ? 6.057 11.798 -15.959 1.00 94.50 70 LEU A C 1
ATOM 528 O O . LEU A 1 70 ? 5.748 10.604 -15.885 1.00 94.50 70 LEU A O 1
ATOM 532 N N . SER A 1 71 ? 7.316 12.215 -16.011 1.00 93.56 71 SER A N 1
ATOM 533 C CA . SER A 1 71 ? 8.464 11.345 -15.783 1.00 93.56 71 SER A CA 1
ATOM 534 C C . SER A 1 71 ? 8.561 10.924 -14.313 1.00 93.56 71 SER A C 1
ATOM 536 O O . SER A 1 71 ? 8.048 11.582 -13.407 1.00 93.56 71 SER A O 1
ATOM 538 N N . LEU A 1 72 ? 9.296 9.840 -14.046 1.00 88.69 72 LEU A N 1
ATOM 539 C CA . LEU A 1 72 ? 9.566 9.404 -12.672 1.00 88.69 72 LEU A CA 1
ATOM 540 C C . LEU A 1 72 ? 10.299 10.471 -11.843 1.00 88.69 72 LEU A C 1
ATOM 542 O O . LEU A 1 72 ? 10.084 10.550 -10.637 1.00 88.69 72 LEU A O 1
ATOM 546 N N . ALA A 1 73 ? 11.150 11.292 -12.467 1.00 91.62 73 ALA A N 1
ATOM 547 C CA . ALA A 1 73 ? 11.859 12.371 -11.782 1.00 91.62 73 ALA A CA 1
ATOM 548 C C . ALA A 1 73 ? 10.897 13.476 -11.314 1.00 91.62 73 ALA A C 1
ATOM 550 O O . ALA A 1 73 ? 10.986 13.929 -10.174 1.00 91.62 73 ALA A O 1
ATOM 551 N N . GLU A 1 74 ? 9.937 13.858 -12.158 1.00 94.25 74 GLU A N 1
ATOM 552 C CA . GLU A 1 74 ? 8.904 14.841 -11.809 1.00 94.25 74 GLU A CA 1
ATOM 553 C C . GLU A 1 74 ? 7.971 14.310 -10.720 1.00 94.25 74 GLU A C 1
ATOM 555 O O . GLU A 1 74 ? 7.707 15.012 -9.746 1.00 94.25 74 GLU A O 1
ATOM 560 N N . ILE A 1 75 ? 7.539 13.048 -10.832 1.00 89.62 75 ILE A N 1
ATOM 561 C CA . ILE A 1 75 ? 6.723 12.390 -9.801 1.00 89.62 75 ILE A CA 1
ATOM 562 C C . ILE A 1 75 ? 7.453 12.409 -8.454 1.00 89.62 75 ILE A C 1
ATOM 564 O O . ILE A 1 75 ? 6.857 12.777 -7.445 1.00 89.62 75 ILE A O 1
ATOM 568 N N . ARG A 1 76 ? 8.749 12.073 -8.433 1.00 86.44 76 ARG A N 1
ATOM 569 C CA . ARG A 1 76 ? 9.570 12.113 -7.212 1.00 86.44 76 ARG A CA 1
ATOM 570 C C . ARG A 1 76 ? 9.706 13.524 -6.646 1.00 86.44 76 ARG A C 1
ATOM 572 O O . ARG A 1 76 ? 9.582 13.692 -5.442 1.00 86.44 76 ARG A O 1
ATOM 579 N N . SER A 1 77 ? 9.898 14.536 -7.492 1.00 90.69 77 SER A N 1
ATOM 580 C CA . SER A 1 77 ? 9.990 15.934 -7.045 1.00 90.69 77 SER A CA 1
ATOM 581 C C . SER A 1 77 ? 8.687 16.462 -6.433 1.00 90.69 77 SER A C 1
ATOM 583 O O . SER A 1 77 ? 8.724 17.315 -5.545 1.00 90.69 77 SER A O 1
ATOM 585 N N . ILE A 1 78 ? 7.532 15.986 -6.905 1.00 91.31 78 ILE A N 1
ATOM 586 C CA . ILE A 1 78 ? 6.236 16.297 -6.289 1.00 91.31 78 ILE A CA 1
ATOM 587 C C . ILE A 1 78 ? 6.092 15.520 -4.978 1.00 91.31 78 ILE A C 1
ATOM 589 O O . ILE A 1 78 ? 5.778 16.111 -3.948 1.00 91.31 78 ILE A O 1
ATOM 593 N N . ALA A 1 79 ? 6.380 14.217 -4.994 1.00 86.19 79 ALA A N 1
ATOM 594 C CA . ALA A 1 79 ? 6.296 13.366 -3.813 1.00 86.19 79 ALA A CA 1
ATOM 595 C C . ALA A 1 79 ? 7.159 13.889 -2.655 1.00 86.19 79 ALA A C 1
ATOM 597 O O . ALA A 1 79 ? 6.664 13.943 -1.536 1.00 86.19 79 ALA A O 1
ATOM 598 N N . SER A 1 80 ? 8.382 14.364 -2.914 1.00 86.44 80 SER A N 1
ATOM 599 C CA . SER A 1 80 ? 9.283 14.904 -1.882 1.00 86.44 80 SER A CA 1
ATOM 600 C C . SER A 1 80 ? 8.747 16.154 -1.172 1.00 86.44 80 SER A C 1
ATOM 602 O O . SER A 1 80 ? 9.238 16.527 -0.110 1.00 86.44 80 SER A O 1
ATOM 604 N N . LYS A 1 81 ? 7.768 16.847 -1.765 1.00 88.75 81 LYS A N 1
ATOM 605 C CA . LYS A 1 81 ? 7.123 18.027 -1.166 1.00 88.75 81 LYS A CA 1
ATOM 606 C C . LYS A 1 81 ? 5.916 17.655 -0.309 1.00 88.75 81 LYS A C 1
ATOM 608 O O . LYS A 1 81 ? 5.622 18.351 0.655 1.00 88.75 81 LYS A O 1
ATOM 613 N N . GLU A 1 82 ? 5.234 16.571 -0.666 1.00 84.25 82 GLU A N 1
ATOM 614 C CA . GLU A 1 82 ? 3.936 16.192 -0.097 1.00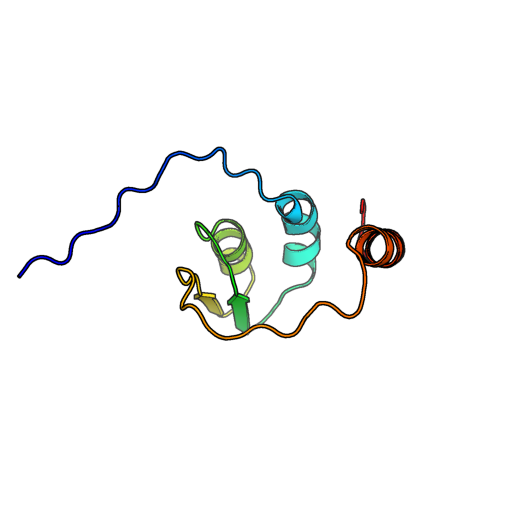 84.25 82 GLU A CA 1
ATOM 615 C C . GLU A 1 82 ? 4.037 15.029 0.900 1.00 84.25 82 GLU A C 1
ATOM 617 O O . GLU A 1 82 ? 3.263 14.940 1.856 1.00 84.25 82 GLU A O 1
ATOM 622 N N . LEU A 1 83 ? 4.982 14.113 0.682 1.00 81.38 83 LEU A N 1
ATOM 623 C CA . LEU A 1 83 ? 5.124 12.884 1.449 1.00 81.38 83 LEU A CA 1
ATOM 624 C C . LEU A 1 83 ? 6.303 12.976 2.426 1.00 81.38 83 LEU A C 1
ATOM 626 O O . LEU A 1 83 ? 7.386 13.450 2.084 1.00 81.38 83 LEU A O 1
ATOM 630 N N . PRO A 1 84 ? 6.128 12.490 3.664 1.00 78.25 84 PRO A N 1
ATOM 631 C CA . PRO A 1 84 ? 7.182 12.534 4.665 1.00 78.25 84 PRO A CA 1
ATOM 632 C C . PRO A 1 84 ? 8.325 11.580 4.303 1.00 78.25 84 PRO A C 1
ATOM 634 O O . PRO A 1 84 ? 8.125 10.368 4.246 1.00 78.25 84 PRO A O 1
ATOM 637 N N . GLY A 1 85 ? 9.533 12.122 4.146 1.00 72.62 85 GLY A N 1
ATOM 638 C CA . GLY A 1 85 ? 10.740 11.329 3.887 1.00 72.62 85 GLY A CA 1
ATOM 639 C C . GLY A 1 85 ? 10.878 10.821 2.448 1.00 72.62 85 GLY A C 1
ATOM 640 O O . GLY A 1 85 ? 11.598 9.843 2.243 1.00 72.62 85 GLY A O 1
ATOM 641 N N . ALA A 1 86 ? 10.182 11.457 1.498 1.00 69.44 86 ALA A N 1
ATOM 642 C CA . ALA A 1 86 ? 10.234 11.182 0.060 1.00 69.44 86 ALA A CA 1
ATOM 643 C C . ALA A 1 86 ? 11.295 12.010 -0.684 1.00 69.44 86 ALA A C 1
ATOM 645 O O . ALA A 1 86 ? 11.613 13.130 -0.221 1.00 69.44 86 ALA A O 1
#